Protein AF-A0A0G1LAK0-F1 (afdb_monomer_lite)

Sequence (178 aa):
MILGFRDEFLGETSLKESVMSAVCKLVLDCTKPFDPVSFMGKGWKELERDERAYAMTQVDFSKCQFLTCLKEGEDYFAGEEKLRRLKDDYPQLIRHGGNQFLALWEDYKQNGDNSVLEHLRLTQGITYVDFPGLILQSPFGGRDVLCLYWDGDHWHWDYYWLGSGWDGRGRSSVSSAS

Radius of gyration: 19.48 Å; chains: 1; bounding box: 41×44×77 Å

Secondary structure (DSSP, 8-state):
---PPP---SHHHHHHHHHTTS----EEE--S---HHHHH-TT-EEEEE-HHHHT-SEEETTS-EEE--PPTT-S-EEHHHHHHHHHHT-TTEEEP-HHHHHHHHHHHHHHGGGSHHHHHHHHH---EEEEEEEEEEPTTS-EEEEEEEE-SSSEEEEEEETTSEE-TT-PEEEEE--

Structure (mmCIF, N/CA/C/O backbone):
data_AF-A0A0G1LAK0-F1
#
_entry.id   AF-A0A0G1LAK0-F1
#
loop_
_atom_site.group_PDB
_atom_site.id
_atom_site.type_symbol
_atom_site.label_atom_id
_atom_site.label_alt_id
_atom_site.label_comp_id
_atom_site.label_asym_id
_atom_site.label_entity_id
_atom_site.label_seq_id
_atom_site.pdbx_PDB_ins_code
_atom_site.Cartn_x
_atom_site.Cartn_y
_atom_site.Cartn_z
_atom_site.occupancy
_atom_site.B_iso_or_equiv
_atom_site.auth_seq_id
_atom_site.auth_comp_id
_atom_site.auth_asym_id
_atom_site.auth_atom_id
_atom_site.pdbx_PDB_model_num
ATOM 1 N N . MET A 1 1 ? -19.475 -28.349 56.768 1.00 39.34 1 MET A N 1
ATOM 2 C CA . MET A 1 1 ? -18.606 -29.140 55.875 1.00 39.34 1 MET A CA 1
ATOM 3 C C . MET A 1 1 ? -18.615 -28.426 54.533 1.00 39.34 1 MET A C 1
ATOM 5 O O . MET A 1 1 ? -19.657 -28.375 53.899 1.00 39.34 1 MET A O 1
ATOM 9 N N . ILE A 1 2 ? -17.526 -27.724 54.227 1.00 39.62 2 ILE A N 1
ATOM 10 C CA . ILE A 1 2 ? -17.346 -26.875 53.042 1.00 39.62 2 ILE A CA 1
ATOM 11 C C . ILE A 1 2 ? -16.644 -27.732 51.990 1.00 39.62 2 ILE A C 1
ATOM 13 O O . ILE A 1 2 ? -15.604 -28.303 52.308 1.00 39.62 2 ILE A O 1
ATOM 17 N N . LEU A 1 3 ? -17.160 -27.798 50.763 1.00 37.44 3 LEU A N 1
ATOM 18 C CA . LEU A 1 3 ? -16.371 -28.191 49.595 1.00 37.44 3 LEU A CA 1
ATOM 19 C C . LEU A 1 3 ? -16.680 -27.213 48.463 1.00 37.44 3 LEU A C 1
ATOM 21 O O . LEU A 1 3 ? -17.802 -27.148 47.970 1.00 37.44 3 LEU A O 1
ATOM 25 N N . GLY A 1 4 ? -15.677 -26.394 48.145 1.00 35.44 4 GLY A N 1
ATOM 26 C CA . GLY A 1 4 ? -15.711 -25.412 47.074 1.00 35.44 4 GLY A CA 1
ATOM 27 C C . GLY A 1 4 ? -15.467 -26.056 45.714 1.00 35.44 4 GLY A C 1
ATOM 28 O O . GLY A 1 4 ? -14.617 -26.935 45.578 1.00 35.44 4 GLY A O 1
ATOM 29 N N . PHE A 1 5 ? -16.198 -25.574 44.716 1.00 37.38 5 PHE A N 1
ATOM 30 C CA . PHE A 1 5 ? -15.870 -25.757 43.310 1.00 37.38 5 PHE A CA 1
ATOM 31 C C . PHE A 1 5 ? -14.895 -24.649 42.900 1.00 37.38 5 PHE A C 1
ATOM 33 O O . PHE A 1 5 ? -15.162 -23.467 43.106 1.00 37.38 5 PHE A O 1
ATOM 40 N N . ARG A 1 6 ? -13.731 -25.055 42.387 1.00 39.44 6 ARG A N 1
ATOM 41 C CA . ARG A 1 6 ? -12.766 -24.186 41.712 1.00 39.44 6 ARG A CA 1
ATOM 42 C C . ARG A 1 6 ? -13.253 -23.978 40.279 1.00 39.44 6 ARG A C 1
ATOM 44 O O . ARG A 1 6 ? -13.352 -24.952 39.541 1.00 39.44 6 ARG A O 1
ATOM 51 N N . ASP A 1 7 ? -13.525 -22.731 39.912 1.00 40.06 7 ASP A N 1
ATOM 52 C CA . ASP A 1 7 ? -13.684 -22.317 38.519 1.00 40.06 7 ASP A CA 1
ATOM 53 C C . ASP A 1 7 ? -12.301 -22.249 37.851 1.00 40.06 7 ASP A C 1
ATOM 55 O O . ASP A 1 7 ? -11.500 -21.349 38.113 1.00 40.06 7 ASP A O 1
ATOM 59 N N . GLU A 1 8 ? -12.013 -23.223 36.989 1.00 46.41 8 GLU A N 1
ATOM 60 C CA . GLU A 1 8 ? -10.893 -23.221 36.042 1.00 46.41 8 GLU A CA 1
ATOM 61 C C . GLU A 1 8 ? -11.333 -22.567 34.721 1.00 46.41 8 GLU A C 1
ATOM 63 O O . GLU A 1 8 ? -11.542 -23.242 33.720 1.00 46.41 8 GLU A O 1
ATOM 68 N N . PHE A 1 9 ? -11.508 -21.241 34.707 1.00 47.34 9 PHE A N 1
ATOM 69 C CA . PHE A 1 9 ? -11.895 -20.507 33.486 1.00 47.34 9 PHE A CA 1
ATOM 70 C C . PHE A 1 9 ? -11.161 -19.164 33.315 1.00 47.34 9 PHE A C 1
ATOM 72 O O . PHE A 1 9 ? -11.726 -18.179 32.851 1.00 47.34 9 PHE A O 1
ATOM 79 N N . LEU A 1 10 ? -9.882 -19.102 33.706 1.00 47.41 10 LEU A N 1
ATOM 80 C CA . LEU A 1 10 ? -9.055 -17.884 33.597 1.00 47.41 10 LEU A CA 1
ATOM 81 C C . LEU A 1 10 ? -7.764 -18.061 32.770 1.00 47.41 10 LEU A C 1
ATOM 83 O O . LEU A 1 10 ? -6.961 -17.136 32.687 1.00 47.41 10 LEU A O 1
ATOM 87 N N . GLY A 1 11 ? -7.548 -19.226 32.147 1.00 40.19 11 GLY A N 1
ATOM 88 C CA . GLY A 1 11 ? -6.281 -19.547 31.469 1.00 40.19 11 GLY A CA 1
ATOM 89 C C . GLY A 1 11 ? -6.153 -19.069 30.016 1.00 40.19 11 GLY A C 1
ATOM 90 O O . GLY A 1 11 ? -5.075 -18.645 29.609 1.00 40.19 11 GLY A O 1
ATOM 91 N N . GLU A 1 12 ? -7.224 -19.111 29.217 1.00 43.44 12 GLU A N 1
ATOM 92 C CA . GLU A 1 12 ? -7.124 -18.863 27.763 1.00 43.44 12 GLU A CA 1
ATOM 93 C C . GLU A 1 12 ? -7.225 -17.384 27.366 1.00 43.44 12 GLU A C 1
ATOM 95 O O . GLU A 1 12 ? -6.634 -16.962 26.371 1.00 43.44 12 GLU A O 1
ATOM 100 N N . THR A 1 13 ? -7.933 -16.568 28.146 1.00 46.91 13 THR A N 1
ATOM 101 C CA . THR A 1 13 ? -8.072 -15.124 27.898 1.00 46.91 13 THR A CA 1
ATOM 102 C C . THR A 1 13 ? -6.773 -14.371 28.188 1.00 46.91 13 THR A C 1
ATOM 104 O O . THR A 1 13 ? -6.385 -13.489 27.425 1.00 46.91 13 THR A O 1
ATOM 107 N N . SER A 1 14 ? -6.045 -14.783 29.230 1.00 45.03 14 SER A N 1
ATOM 108 C CA . SER A 1 14 ? -4.815 -14.121 29.678 1.00 45.03 14 SER A CA 1
ATOM 109 C C . SER A 1 14 ? -3.642 -14.294 28.702 1.00 45.03 14 SER A C 1
ATOM 111 O O . SER A 1 14 ? -2.843 -13.376 28.538 1.00 45.03 14 SER A O 1
ATOM 113 N N . LEU A 1 15 ? -3.560 -15.422 27.988 1.00 46.53 15 LEU A N 1
ATOM 114 C CA . LEU A 1 15 ? -2.536 -15.640 26.957 1.00 46.53 15 LEU A CA 1
ATOM 115 C C . LEU A 1 15 ? -2.784 -14.793 25.702 1.00 46.53 15 LEU A C 1
ATOM 117 O O . LEU A 1 15 ? -1.832 -14.261 25.138 1.00 46.53 15 LEU A O 1
ATOM 121 N N . LYS A 1 16 ? -4.046 -14.591 25.297 1.00 48.62 16 LYS A N 1
ATOM 122 C CA . LYS A 1 16 ? -4.377 -13.696 24.173 1.00 48.62 16 LYS A CA 1
ATOM 123 C C . LYS A 1 16 ? -4.072 -12.231 24.499 1.00 48.62 16 LYS A C 1
ATOM 125 O O . LYS A 1 16 ? -3.553 -11.521 23.645 1.00 48.62 16 LYS A O 1
ATOM 130 N N . GLU A 1 17 ? -4.312 -11.798 25.735 1.00 44.06 17 GLU A N 1
ATOM 131 C CA . GLU A 1 17 ? -3.955 -10.446 26.194 1.00 44.06 17 GLU A CA 1
ATOM 132 C C . GLU A 1 17 ? -2.442 -10.273 26.403 1.00 44.06 17 GLU A C 1
ATOM 134 O O . GLU A 1 17 ? -1.886 -9.228 26.070 1.00 44.06 17 GLU A O 1
ATOM 139 N N . SER A 1 18 ? -1.742 -11.307 26.881 1.00 42.56 18 SER A N 1
ATOM 140 C CA . SER A 1 18 ? -0.294 -11.253 27.117 1.00 42.56 18 SER A CA 1
ATOM 141 C C . SER A 1 18 ? 0.534 -11.259 25.826 1.00 42.56 18 SER A C 1
ATOM 143 O O . SER A 1 18 ? 1.623 -10.688 25.824 1.00 42.56 18 SER A O 1
ATOM 145 N N . VAL A 1 19 ? 0.035 -11.848 24.731 1.00 47.59 19 VAL A N 1
ATOM 146 C CA . VAL A 1 19 ? 0.664 -11.765 23.394 1.00 47.59 19 VAL A CA 1
ATOM 147 C C . VAL A 1 19 ? 0.385 -10.408 22.721 1.00 47.59 19 VAL A C 1
ATOM 149 O O . VAL A 1 19 ? 1.191 -9.937 21.929 1.00 47.59 19 VAL A O 1
ATOM 152 N N . MET A 1 20 ? -0.690 -9.711 23.106 1.00 49.09 20 MET A N 1
ATOM 153 C CA . MET A 1 20 ? -1.023 -8.355 22.632 1.00 49.09 20 MET A CA 1
ATOM 154 C C . MET A 1 20 ? -0.326 -7.228 23.427 1.00 49.09 20 MET A C 1
ATOM 156 O O . MET A 1 20 ? -0.506 -6.052 23.115 1.00 49.09 20 MET A O 1
ATOM 160 N N . SER A 1 21 ? 0.456 -7.553 24.466 1.00 43.00 21 SER A N 1
ATOM 161 C CA . SER A 1 21 ? 1.063 -6.562 25.373 1.00 43.00 21 SER A CA 1
ATOM 162 C C . SER A 1 21 ? 2.351 -5.919 24.842 1.00 43.00 21 SER A C 1
ATOM 164 O O . SER A 1 21 ? 2.824 -4.939 25.427 1.00 43.00 21 SER A O 1
ATOM 166 N N . ALA A 1 22 ? 2.924 -6.413 23.744 1.00 49.75 22 ALA A N 1
ATOM 167 C CA . ALA A 1 22 ? 3.821 -5.586 22.955 1.00 49.75 22 ALA A CA 1
ATOM 168 C C . ALA A 1 22 ? 2.925 -4.638 22.161 1.00 49.75 22 ALA A C 1
ATOM 170 O O . ALA A 1 22 ? 2.212 -5.068 21.260 1.00 49.75 22 ALA A O 1
ATOM 171 N N . VAL A 1 23 ? 2.916 -3.355 22.518 1.00 54.00 23 VAL A N 1
ATOM 172 C CA . VAL A 1 23 ? 2.272 -2.330 21.696 1.00 54.00 23 VAL A CA 1
ATOM 173 C C . VAL A 1 23 ? 2.982 -2.358 20.342 1.00 54.00 23 VAL A C 1
ATOM 175 O O . VAL A 1 23 ? 4.023 -1.718 20.185 1.00 54.00 23 VAL A O 1
ATOM 178 N N . CYS A 1 24 ? 2.472 -3.139 19.380 1.00 57.84 24 CYS A N 1
ATOM 179 C CA . CYS A 1 24 ? 2.880 -3.043 17.987 1.00 57.84 24 CYS A CA 1
ATOM 180 C C . CYS A 1 24 ? 2.711 -1.579 17.634 1.00 57.84 24 CYS A C 1
ATOM 182 O O . CYS A 1 24 ? 1.600 -1.044 17.645 1.00 57.84 24 CYS A O 1
ATOM 184 N N . LYS A 1 25 ? 3.825 -0.893 17.401 1.00 77.69 25 LYS A N 1
ATOM 185 C CA . LYS A 1 25 ? 3.766 0.481 16.947 1.00 77.69 25 LYS A CA 1
ATOM 186 C C . LYS A 1 25 ? 3.178 0.427 15.542 1.00 77.69 25 LYS A C 1
ATOM 188 O O . LYS A 1 25 ? 3.888 0.150 14.589 1.00 77.69 25 LYS A O 1
ATOM 193 N N . LEU A 1 26 ? 1.882 0.716 15.418 1.00 90.81 26 LEU A N 1
ATOM 194 C CA . LEU A 1 26 ? 1.160 0.738 14.137 1.00 90.81 26 LEU A CA 1
ATOM 195 C C . LEU A 1 26 ? 1.563 1.923 13.247 1.00 90.81 26 LEU A C 1
ATOM 197 O O . LEU A 1 26 ? 0.938 2.178 12.223 1.00 90.81 26 LEU A O 1
ATOM 201 N N . VAL A 1 27 ? 2.603 2.656 13.645 1.00 95.56 27 VAL A N 1
ATOM 202 C CA . VAL A 1 27 ? 3.155 3.789 12.918 1.00 95.56 27 VAL A CA 1
ATOM 203 C C . VAL A 1 27 ? 4.442 3.348 12.245 1.00 95.56 27 VAL A C 1
ATOM 205 O O . VAL A 1 27 ? 5.433 3.091 12.936 1.00 95.56 27 VAL A O 1
ATOM 208 N N . LEU A 1 28 ? 4.432 3.309 10.916 1.00 96.31 28 LEU A N 1
ATOM 209 C CA . LEU A 1 28 ? 5.590 2.929 10.113 1.00 96.31 28 LEU A CA 1
ATOM 210 C C . LEU A 1 28 ? 6.237 4.140 9.450 1.00 96.31 28 LEU A C 1
ATOM 212 O O . LEU A 1 28 ? 5.565 5.105 9.078 1.00 96.31 28 LEU A O 1
ATOM 216 N N . ASP A 1 29 ? 7.553 4.052 9.281 1.00 96.88 29 ASP A N 1
ATOM 217 C CA . ASP A 1 29 ? 8.323 4.986 8.471 1.00 96.88 29 ASP A CA 1
ATOM 218 C C . ASP A 1 29 ? 8.145 4.665 6.983 1.00 96.88 29 ASP A C 1
ATOM 220 O O . ASP A 1 29 ? 8.338 3.533 6.550 1.00 96.88 29 ASP A O 1
ATOM 224 N N . CYS A 1 30 ? 7.752 5.670 6.210 1.00 97.06 30 CYS A N 1
ATOM 225 C CA . CYS A 1 30 ? 7.480 5.595 4.775 1.00 97.06 30 CYS A CA 1
ATOM 226 C C . CYS A 1 30 ? 8.457 6.471 3.970 1.00 97.06 30 CYS A C 1
ATOM 228 O O . CYS A 1 30 ? 8.170 6.834 2.830 1.00 97.06 30 CYS A O 1
ATOM 230 N N . THR A 1 31 ? 9.605 6.847 4.553 1.00 96.88 31 THR A N 1
ATOM 231 C CA . THR A 1 31 ? 10.586 7.724 3.886 1.00 96.88 31 THR A CA 1
ATOM 232 C C . THR A 1 31 ? 11.343 7.024 2.766 1.00 96.88 31 THR A C 1
ATOM 234 O O . THR A 1 31 ? 11.853 7.684 1.858 1.00 96.88 31 THR A O 1
ATOM 237 N N . LYS A 1 32 ? 11.417 5.690 2.810 1.00 97.56 32 LYS A N 1
ATOM 238 C CA . LYS A 1 32 ? 12.063 4.894 1.774 1.00 97.56 32 LYS A CA 1
ATOM 239 C C . LYS A 1 32 ? 11.210 4.906 0.500 1.00 97.56 32 LYS A C 1
ATOM 241 O O . LYS A 1 32 ? 10.101 4.368 0.519 1.00 97.56 32 LYS A O 1
ATOM 246 N N . PRO A 1 33 ? 11.713 5.470 -0.612 1.00 96.81 33 PRO A N 1
ATOM 247 C CA . PRO A 1 33 ? 10.966 5.482 -1.854 1.00 96.81 33 PRO A CA 1
ATOM 248 C C . PRO A 1 33 ? 10.870 4.068 -2.426 1.00 96.81 33 PRO A C 1
ATOM 250 O O . PRO A 1 33 ? 11.857 3.327 -2.462 1.00 96.81 33 PRO A O 1
ATOM 253 N N . PHE A 1 34 ? 9.686 3.710 -2.907 1.00 97.81 34 PHE A N 1
ATOM 254 C CA . PHE A 1 34 ? 9.517 2.526 -3.733 1.00 97.81 34 PHE A CA 1
ATOM 255 C C . PHE A 1 34 ? 10.056 2.792 -5.139 1.00 97.81 34 PHE A C 1
ATOM 257 O O . PHE A 1 34 ? 9.637 3.738 -5.801 1.00 97.81 34 PHE A O 1
ATOM 264 N N . ASP A 1 35 ? 10.964 1.937 -5.603 1.00 97.25 35 ASP A N 1
ATOM 265 C CA . ASP A 1 35 ? 11.443 1.946 -6.981 1.00 97.25 35 ASP A CA 1
ATOM 266 C C . ASP A 1 35 ? 10.937 0.689 -7.712 1.00 97.25 35 ASP A C 1
ATOM 268 O O . ASP A 1 35 ? 11.369 -0.424 -7.388 1.00 97.25 35 ASP A O 1
ATOM 272 N N . PRO A 1 36 ? 10.048 0.839 -8.715 1.00 96.69 36 PRO A N 1
ATOM 273 C CA . PRO A 1 36 ? 9.500 -0.292 -9.452 1.00 96.69 36 PRO A CA 1
ATOM 274 C C . PRO A 1 36 ? 10.573 -1.168 -10.098 1.00 96.69 36 PRO A C 1
ATOM 276 O O . PRO A 1 36 ? 10.408 -2.382 -10.161 1.00 96.69 36 PRO A O 1
ATOM 279 N N . VAL A 1 37 ? 11.680 -0.586 -10.571 1.00 96.94 37 VAL A N 1
ATOM 280 C CA . VAL A 1 37 ? 12.694 -1.347 -11.313 1.00 96.94 37 VAL A CA 1
ATOM 281 C C . VAL A 1 37 ? 13.513 -2.232 -10.381 1.00 96.94 37 VAL A C 1
ATOM 283 O O . VAL A 1 37 ? 13.735 -3.400 -10.702 1.00 96.94 37 VAL A O 1
ATOM 286 N N . SER A 1 38 ? 13.959 -1.712 -9.236 1.00 96.81 38 SER A N 1
ATOM 287 C CA . SER A 1 38 ? 14.703 -2.513 -8.259 1.00 96.81 38 SER A CA 1
ATOM 288 C C . SER A 1 38 ? 13.836 -3.547 -7.548 1.00 96.81 38 SER A C 1
ATOM 290 O O . SER A 1 38 ? 14.344 -4.622 -7.235 1.00 96.81 38 SER A O 1
ATOM 292 N N . PHE A 1 39 ? 12.552 -3.259 -7.315 1.00 96.94 39 PHE A N 1
ATOM 293 C CA . PHE A 1 39 ? 11.660 -4.181 -6.613 1.00 96.94 39 PHE A CA 1
ATOM 294 C C . PHE A 1 39 ? 11.060 -5.251 -7.538 1.00 96.94 39 PHE A C 1
ATOM 296 O O . PHE A 1 39 ? 11.092 -6.434 -7.213 1.00 96.94 39 PHE A O 1
ATOM 303 N N . MET A 1 40 ? 10.532 -4.847 -8.698 1.00 95.56 40 MET A N 1
ATOM 304 C CA . MET A 1 40 ? 9.766 -5.718 -9.606 1.00 95.56 40 MET A CA 1
ATOM 305 C C . MET A 1 40 ? 10.594 -6.224 -10.794 1.00 95.56 40 MET A C 1
ATOM 307 O O . MET A 1 40 ? 10.226 -7.197 -11.455 1.00 95.56 40 MET A O 1
ATOM 311 N N . GLY A 1 41 ? 11.704 -5.553 -11.101 1.00 95.94 41 GLY A N 1
ATOM 312 C CA . GLY A 1 41 ? 12.579 -5.870 -12.223 1.00 95.94 41 GLY A CA 1
ATOM 313 C C . GLY A 1 41 ? 12.416 -4.948 -13.433 1.00 95.94 41 GLY A C 1
ATOM 314 O O . GLY A 1 41 ? 11.595 -4.032 -13.497 1.00 95.94 41 GLY A O 1
ATOM 315 N N . LYS A 1 42 ? 13.254 -5.192 -14.445 1.00 96.31 42 LYS A N 1
ATOM 316 C CA . LYS A 1 42 ? 13.335 -4.354 -15.647 1.00 96.31 42 LYS A CA 1
ATOM 317 C C . LYS A 1 42 ? 12.014 -4.343 -16.427 1.00 96.31 42 LYS A C 1
ATOM 319 O O . LYS A 1 42 ? 11.470 -5.390 -16.752 1.00 96.31 42 LYS A O 1
ATOM 324 N N . GLY A 1 43 ? 11.582 -3.146 -16.826 1.00 94.56 43 GLY A N 1
ATOM 325 C CA . GLY A 1 43 ? 10.411 -2.927 -17.685 1.00 94.56 43 GLY A CA 1
ATOM 326 C C . GLY A 1 43 ? 9.194 -2.376 -16.944 1.00 94.56 43 GLY A C 1
ATOM 327 O O . GLY A 1 43 ? 8.326 -1.796 -17.591 1.00 94.56 43 GLY A O 1
ATOM 328 N N . TRP A 1 44 ? 9.181 -2.478 -15.614 1.00 97.56 44 TRP A N 1
ATOM 329 C CA . TRP A 1 44 ? 8.201 -1.826 -14.753 1.00 97.56 44 TRP A CA 1
ATOM 330 C C . TRP A 1 44 ? 8.425 -0.317 -14.682 1.00 97.56 44 TRP A C 1
ATOM 332 O O . TRP A 1 44 ? 9.569 0.147 -14.659 1.00 97.56 44 TRP A O 1
ATOM 342 N N . LYS A 1 45 ? 7.335 0.455 -14.668 1.00 96.69 45 LYS A N 1
ATOM 343 C CA . LYS A 1 45 ? 7.373 1.926 -14.624 1.00 96.69 45 LYS A CA 1
ATOM 344 C C . LYS A 1 45 ? 6.261 2.478 -13.745 1.00 96.69 45 LYS A C 1
ATOM 346 O O . LYS A 1 45 ? 5.184 1.902 -13.689 1.00 96.69 45 LYS A O 1
ATOM 351 N N . GLU A 1 46 ? 6.502 3.626 -13.129 1.00 97.31 46 GLU A N 1
ATOM 352 C CA . GLU A 1 46 ? 5.449 4.446 -12.525 1.00 97.31 46 GLU A CA 1
ATOM 353 C C . GLU A 1 46 ? 4.685 5.201 -13.627 1.00 97.31 46 GLU A C 1
ATOM 355 O O . GLU A 1 46 ? 5.301 5.800 -14.511 1.00 97.31 46 GLU A O 1
ATOM 360 N N . LEU A 1 47 ? 3.350 5.146 -13.597 1.00 96.81 47 LEU A N 1
ATOM 361 C CA . LEU A 1 47 ? 2.469 5.896 -14.505 1.00 96.81 47 LEU A CA 1
ATOM 362 C C . LEU A 1 47 ? 1.759 7.048 -13.812 1.00 96.81 47 LEU A C 1
ATOM 364 O O . LEU A 1 47 ? 1.587 8.115 -14.395 1.00 96.81 47 LEU A O 1
ATOM 368 N N . GLU A 1 48 ? 1.280 6.802 -12.600 1.00 97.44 48 GLU A N 1
ATOM 369 C CA . GLU A 1 48 ? 0.529 7.769 -11.816 1.00 97.44 48 GLU A CA 1
ATOM 370 C C . GLU A 1 48 ? 0.839 7.549 -10.344 1.00 97.44 48 GLU A C 1
ATOM 372 O O . GLU A 1 48 ? 0.970 6.410 -9.895 1.00 97.44 48 GLU A O 1
ATOM 377 N N . ARG A 1 49 ? 0.885 8.642 -9.588 1.00 97.62 49 ARG A N 1
ATOM 378 C CA . ARG A 1 49 ? 1.068 8.615 -8.148 1.00 97.62 49 ARG A CA 1
ATOM 379 C C . ARG A 1 49 ? 0.187 9.652 -7.464 1.00 97.62 49 ARG A C 1
ATOM 381 O O . ARG A 1 49 ? -0.048 10.734 -7.998 1.00 97.62 49 ARG A O 1
ATOM 388 N N . ASP A 1 50 ? -0.302 9.330 -6.272 1.00 97.88 50 ASP A N 1
ATOM 389 C CA . ASP A 1 50 ? -0.885 10.312 -5.362 1.00 97.88 50 ASP A CA 1
ATOM 390 C C . ASP A 1 50 ? 0.250 11.037 -4.624 1.00 97.88 50 ASP A C 1
ATOM 392 O O . ASP A 1 50 ? 0.842 10.511 -3.681 1.00 97.88 50 ASP A O 1
ATOM 396 N N . GLU A 1 51 ? 0.576 12.253 -5.069 1.00 97.31 51 GLU A N 1
ATOM 397 C CA . GLU A 1 51 ? 1.669 13.054 -4.496 1.00 97.31 51 GLU A CA 1
ATOM 398 C C . GLU A 1 51 ? 1.494 13.324 -2.996 1.00 97.31 51 GLU A C 1
ATOM 400 O O . GLU A 1 51 ? 2.480 13.472 -2.274 1.00 97.31 51 GLU A O 1
ATOM 405 N N . ARG A 1 52 ? 0.250 13.330 -2.496 1.00 97.50 52 ARG A N 1
ATOM 406 C CA . ARG A 1 52 ? -0.020 13.504 -1.062 1.00 97.50 52 ARG A CA 1
ATOM 407 C C . ARG A 1 52 ? 0.493 12.311 -0.269 1.00 97.50 52 ARG A C 1
ATOM 409 O O . ARG A 1 52 ? 1.102 12.512 0.772 1.00 97.50 52 ARG A O 1
ATOM 416 N N . ALA A 1 53 ? 0.299 11.095 -0.783 1.00 97.06 53 ALA A N 1
ATOM 417 C CA . ALA A 1 53 ? 0.809 9.873 -0.167 1.00 97.06 53 ALA A CA 1
ATOM 418 C C . ALA A 1 53 ? 2.331 9.767 -0.279 1.00 97.06 53 ALA A C 1
ATOM 420 O O . ALA A 1 53 ? 2.990 9.311 0.654 1.00 97.06 53 ALA A O 1
ATOM 421 N N . TYR A 1 54 ? 2.899 10.215 -1.401 1.00 96.94 54 TYR A N 1
ATOM 422 C CA . TYR A 1 54 ? 4.348 10.239 -1.597 1.00 96.94 54 TYR A CA 1
ATOM 423 C C . TYR A 1 54 ? 5.059 11.190 -0.623 1.00 96.94 54 TYR A C 1
ATOM 425 O O . TYR A 1 54 ? 6.156 10.892 -0.158 1.00 96.94 54 TYR A O 1
ATOM 433 N N . ALA A 1 55 ? 4.419 12.307 -0.270 1.00 96.81 55 ALA A N 1
ATOM 434 C CA . ALA A 1 55 ? 4.937 13.256 0.712 1.00 96.81 55 ALA A CA 1
ATOM 435 C C . ALA A 1 55 ? 4.853 12.755 2.171 1.00 96.81 55 ALA A C 1
ATOM 437 O O . ALA A 1 55 ? 5.455 13.368 3.055 1.00 96.81 55 ALA A O 1
ATOM 438 N N . MET A 1 56 ? 4.124 11.666 2.449 1.00 95.56 56 MET A N 1
ATOM 439 C CA . MET A 1 56 ? 4.002 11.119 3.803 1.00 95.56 56 MET A CA 1
ATOM 440 C C . MET A 1 56 ? 5.285 10.398 4.209 1.00 95.56 56 MET A C 1
ATOM 442 O O . MET A 1 56 ? 5.649 9.369 3.645 1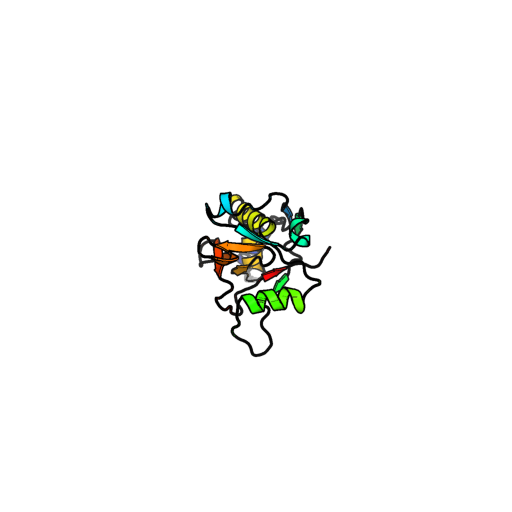.00 95.56 56 MET A O 1
ATOM 446 N N . THR A 1 57 ? 5.940 10.900 5.252 1.00 96.25 57 THR A N 1
ATOM 447 C CA . THR A 1 57 ? 7.128 10.263 5.833 1.00 96.25 57 THR A CA 1
ATOM 448 C C . THR A 1 57 ? 6.776 9.192 6.856 1.00 96.25 57 THR A C 1
ATOM 450 O O . THR A 1 57 ? 7.574 8.294 7.087 1.00 96.25 57 THR A O 1
ATOM 453 N N . GLN A 1 58 ? 5.587 9.257 7.457 1.00 95.94 58 GLN A N 1
ATOM 454 C CA . GLN A 1 58 ? 5.086 8.269 8.407 1.00 95.94 58 GLN A CA 1
ATOM 455 C C . GLN A 1 58 ? 3.592 8.047 8.211 1.00 95.94 58 GLN A C 1
ATOM 457 O O . GLN A 1 58 ? 2.860 8.976 7.866 1.00 95.94 58 GLN A O 1
ATOM 462 N N . VAL A 1 59 ? 3.142 6.821 8.465 1.00 95.94 59 VAL A N 1
ATOM 463 C CA . VAL A 1 59 ? 1.724 6.450 8.408 1.00 95.94 59 VAL A CA 1
ATOM 464 C C . VAL A 1 59 ? 1.346 5.681 9.662 1.00 95.94 59 VAL A C 1
ATOM 466 O O . VAL A 1 59 ? 1.993 4.697 10.006 1.00 95.94 59 VAL A O 1
ATOM 469 N N . ASP A 1 60 ? 0.286 6.136 10.329 1.00 95.00 60 ASP A N 1
ATOM 470 C CA . ASP A 1 60 ? -0.366 5.442 11.439 1.00 95.00 60 ASP A CA 1
ATOM 471 C C . ASP A 1 60 ? -1.487 4.544 10.896 1.00 95.00 60 ASP A C 1
ATOM 473 O O . ASP A 1 60 ? -2.598 4.999 10.602 1.00 95.00 60 ASP A O 1
ATOM 477 N N . PHE A 1 61 ? -1.195 3.253 10.761 1.00 94.00 61 PHE A N 1
ATOM 478 C CA . PHE A 1 61 ? -2.113 2.255 10.217 1.00 94.00 61 PHE A CA 1
ATOM 479 C C . PHE A 1 61 ? -3.320 1.971 11.117 1.00 94.00 61 PHE A C 1
ATOM 481 O O . PHE A 1 61 ? -4.307 1.421 10.634 1.00 94.00 61 PHE A O 1
ATOM 488 N N . SER A 1 62 ? -3.315 2.427 12.377 1.00 90.25 62 SER A N 1
ATOM 489 C CA . SER A 1 62 ? -4.508 2.375 13.239 1.00 90.25 62 SER A CA 1
ATOM 490 C C . SER A 1 62 ? -5.602 3.362 12.817 1.00 90.25 62 SER A C 1
ATOM 492 O O . SER A 1 62 ? -6.773 3.163 13.133 1.00 90.25 62 SER A O 1
ATOM 494 N N . LYS A 1 63 ? -5.225 4.423 12.091 1.00 90.88 63 LYS A N 1
ATOM 495 C CA . LYS A 1 63 ? -6.125 5.487 11.611 1.00 90.88 63 LYS A CA 1
ATOM 496 C C . LYS A 1 63 ? -6.456 5.364 10.126 1.00 90.88 63 LYS A C 1
ATOM 498 O O . LYS A 1 63 ? -7.192 6.190 9.586 1.00 90.88 63 LYS A O 1
ATOM 503 N N . CYS A 1 64 ? -5.883 4.369 9.458 1.00 94.88 64 CYS A N 1
ATOM 504 C CA . CYS A 1 64 ? -6.131 4.119 8.049 1.00 94.88 64 CYS A CA 1
ATOM 505 C C . CYS A 1 64 ? -7.509 3.487 7.844 1.00 94.88 64 CYS A C 1
ATOM 507 O O . CYS A 1 64 ? -8.047 2.803 8.713 1.00 94.88 64 CYS A O 1
ATOM 509 N N . GLN A 1 65 ? -8.073 3.719 6.666 1.00 95.88 65 GLN A N 1
ATOM 510 C CA . GLN A 1 65 ? -9.309 3.104 6.209 1.00 95.88 65 GLN A CA 1
ATOM 511 C C . GLN A 1 65 ? -8.986 2.083 5.115 1.00 95.88 65 GLN A C 1
ATOM 513 O O . GLN A 1 65 ? -8.044 2.254 4.338 1.00 95.88 65 GLN A O 1
ATOM 518 N N . PHE A 1 66 ? -9.798 1.030 5.048 1.00 95.25 66 PHE A N 1
ATOM 519 C CA . PHE A 1 66 ? -9.647 -0.072 4.100 1.00 95.25 66 PHE A CA 1
ATOM 520 C C . PHE A 1 66 ? -10.943 -0.231 3.298 1.00 95.25 66 PHE A C 1
ATOM 522 O O . PHE A 1 66 ? -11.860 -0.939 3.713 1.00 95.25 66 PHE A O 1
ATOM 529 N N . LEU A 1 67 ? -11.045 0.480 2.172 1.00 94.62 67 LEU A N 1
ATOM 530 C CA . LEU A 1 67 ? -12.302 0.647 1.431 1.00 94.62 67 LEU A CA 1
ATOM 531 C C . LEU A 1 67 ? -12.459 -0.373 0.302 1.00 94.62 67 LEU A C 1
ATOM 533 O O . LEU A 1 67 ? -11.572 -0.518 -0.535 1.00 94.62 67 LEU A O 1
ATOM 537 N N . THR A 1 68 ? -13.619 -1.024 0.211 1.00 92.00 68 THR A N 1
ATOM 538 C CA . THR A 1 68 ? -13.949 -1.904 -0.928 1.00 92.00 68 THR A CA 1
ATOM 539 C C . THR A 1 68 ? -14.342 -1.116 -2.175 1.00 92.00 68 THR A C 1
ATOM 541 O O . THR A 1 68 ? -14.097 -1.571 -3.283 1.00 92.00 68 THR A O 1
ATOM 544 N N . CYS A 1 69 ? -14.924 0.076 -1.998 1.00 90.62 69 CYS A N 1
ATOM 545 C CA . CYS A 1 69 ? -15.538 0.902 -3.047 1.00 90.62 69 CYS A CA 1
ATOM 546 C C . CYS A 1 69 ? -16.721 0.247 -3.785 1.00 90.62 69 CYS A C 1
ATOM 548 O O . CYS A 1 69 ? -17.148 0.780 -4.810 1.00 90.62 69 CYS A O 1
ATOM 550 N N . LEU A 1 70 ? -17.265 -0.862 -3.273 1.00 91.06 70 LEU A N 1
ATOM 551 C CA . LEU A 1 70 ? -18.525 -1.437 -3.751 1.00 91.06 70 LEU A CA 1
ATOM 552 C C . LEU A 1 70 ? -19.698 -0.536 -3.360 1.00 91.06 70 LEU A C 1
ATOM 554 O O . LEU A 1 70 ? -19.734 -0.007 -2.245 1.00 91.06 70 LEU A O 1
ATOM 558 N N . LYS A 1 71 ? -20.661 -0.376 -4.267 1.00 89.75 71 LYS A N 1
ATOM 559 C CA . LYS A 1 71 ? -21.94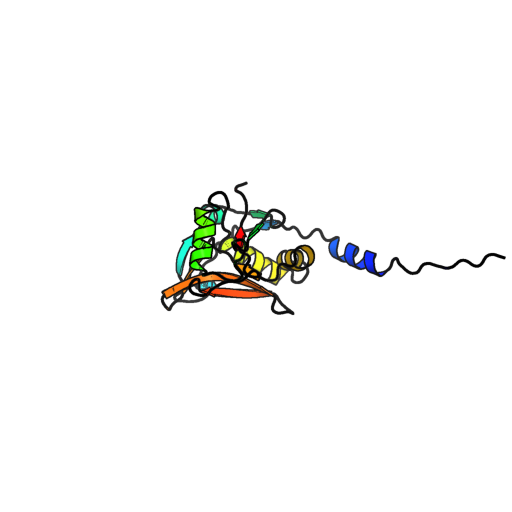4 0.269 -3.971 1.00 89.75 71 LYS A CA 1
ATOM 560 C C . LYS A 1 71 ? -22.959 -0.776 -3.524 1.00 89.75 71 LYS A C 1
ATOM 562 O O . LYS A 1 71 ? -22.772 -1.976 -3.707 1.00 89.75 71 LYS A O 1
ATOM 567 N N . GLU A 1 72 ? -24.037 -0.310 -2.908 1.00 89.00 72 GLU A N 1
ATOM 568 C CA . GLU A 1 72 ? -25.126 -1.186 -2.487 1.00 89.00 72 GLU A CA 1
ATOM 569 C C . GLU A 1 72 ? -25.670 -1.987 -3.683 1.00 89.00 72 GLU A C 1
ATOM 571 O O . GLU A 1 72 ? -25.978 -1.420 -4.732 1.00 89.00 72 GLU A O 1
ATOM 576 N N . GLY A 1 73 ? -25.753 -3.310 -3.521 1.00 90.00 73 GLY A N 1
ATOM 577 C CA . GLY A 1 73 ? -26.195 -4.237 -4.566 1.00 90.00 73 GLY A CA 1
ATOM 578 C C . GLY A 1 73 ? -25.112 -4.678 -5.559 1.00 90.00 73 GLY A C 1
ATOM 579 O O . GLY A 1 73 ? -25.424 -5.451 -6.462 1.00 90.00 73 GLY A O 1
ATOM 580 N N . GLU A 1 74 ? -23.863 -4.225 -5.415 1.00 89.88 74 GLU A N 1
ATOM 581 C CA . GLU A 1 74 ? -22.740 -4.709 -6.223 1.00 89.88 74 GLU A CA 1
ATOM 582 C C . GLU A 1 74 ? -21.935 -5.778 -5.477 1.00 89.88 74 GLU A C 1
ATOM 584 O O . GLU A 1 74 ? -21.415 -5.533 -4.389 1.00 89.88 74 GLU A O 1
ATOM 589 N N . ASP A 1 75 ? -21.747 -6.930 -6.119 1.00 87.31 75 ASP A N 1
ATOM 590 C CA . ASP A 1 75 ? -20.825 -7.972 -5.645 1.00 87.31 75 ASP A CA 1
ATOM 591 C C . ASP A 1 75 ? -19.456 -7.899 -6.345 1.00 87.31 75 ASP A C 1
ATOM 593 O O . ASP A 1 75 ? -18.472 -8.478 -5.878 1.00 87.31 75 ASP A O 1
ATOM 597 N N . TYR A 1 76 ? -19.391 -7.204 -7.488 1.00 88.50 76 TYR A N 1
ATOM 598 C CA . TYR A 1 76 ? -18.222 -7.154 -8.361 1.00 88.50 76 TYR A CA 1
ATOM 599 C C . TYR A 1 76 ? -18.216 -5.908 -9.254 1.00 88.50 76 TYR A C 1
ATOM 601 O O . TYR A 1 76 ? -19.263 -5.475 -9.738 1.00 88.50 76 TYR A O 1
ATOM 609 N N . PHE A 1 77 ? -17.030 -5.363 -9.530 1.00 87.31 77 PHE A N 1
ATOM 610 C CA . PHE A 1 77 ? -16.833 -4.205 -10.409 1.00 87.31 77 PHE A CA 1
ATOM 611 C C . PHE A 1 77 ? -15.401 -4.146 -10.970 1.00 87.31 77 PHE A C 1
ATOM 613 O O . PHE A 1 77 ? -14.515 -4.857 -10.505 1.00 87.31 77 PHE A O 1
ATOM 620 N N . ALA A 1 78 ? -15.157 -3.330 -11.999 1.00 89.44 78 ALA A N 1
ATOM 621 C CA . ALA A 1 78 ? -13.846 -3.235 -12.655 1.00 89.44 78 ALA A CA 1
ATOM 622 C C . ALA A 1 78 ? -12.809 -2.459 -11.817 1.00 89.44 78 ALA A C 1
ATOM 624 O O . ALA A 1 78 ? -13.149 -1.481 -11.150 1.00 89.44 78 ALA A O 1
ATOM 625 N N . GLY A 1 79 ? -11.527 -2.828 -11.906 1.00 90.38 79 GLY A N 1
ATOM 626 C CA . GLY A 1 79 ? -10.450 -2.157 -11.166 1.00 90.38 79 GLY A CA 1
ATOM 627 C C . GLY A 1 79 ? -10.259 -0.689 -11.542 1.00 90.38 79 GLY A C 1
ATOM 628 O O . GLY A 1 79 ? -10.084 0.157 -10.669 1.00 90.38 79 GLY A O 1
ATOM 629 N N . GLU A 1 80 ? -10.376 -0.343 -12.824 1.00 94.44 80 GLU A N 1
ATOM 630 C CA . GLU A 1 80 ? -10.364 1.067 -13.245 1.00 94.44 80 GLU A CA 1
ATOM 631 C C . GLU A 1 80 ? -11.550 1.854 -12.659 1.00 94.44 80 GLU A C 1
ATOM 633 O O . GLU A 1 80 ? -11.398 3.022 -12.305 1.00 94.44 80 GLU A O 1
ATOM 638 N N . GLU A 1 81 ? -12.711 1.217 -12.470 1.00 94.62 81 GLU A N 1
ATOM 639 C CA . GLU A 1 81 ? -13.853 1.851 -11.797 1.00 94.62 81 GLU A CA 1
ATOM 640 C C . GLU A 1 81 ? -13.577 2.044 -10.300 1.00 94.62 81 GLU A C 1
ATOM 642 O O . GLU A 1 81 ? -13.955 3.068 -9.734 1.00 94.62 81 GLU A O 1
ATOM 647 N N . LYS A 1 82 ? -12.842 1.127 -9.661 1.00 93.31 82 LYS A N 1
ATOM 648 C CA . LYS A 1 82 ? -12.331 1.314 -8.295 1.00 93.31 82 LYS A CA 1
ATOM 649 C C . LYS A 1 82 ? -11.435 2.528 -8.174 1.00 93.31 82 LYS A C 1
ATOM 651 O O . LYS A 1 82 ? -11.659 3.372 -7.305 1.00 93.31 82 LYS A O 1
ATOM 656 N N . LEU A 1 83 ? -10.466 2.650 -9.073 1.00 94.94 83 LEU A N 1
ATOM 657 C CA . LEU A 1 83 ? -9.579 3.803 -9.101 1.00 94.94 83 LEU A CA 1
ATOM 658 C C . LEU A 1 83 ? -10.355 5.102 -9.357 1.00 94.94 83 LEU A C 1
ATOM 660 O O . LEU A 1 83 ? -10.089 6.106 -8.695 1.00 94.94 83 LEU A O 1
ATOM 664 N N . ARG A 1 84 ? -11.329 5.083 -10.275 1.00 95.94 84 ARG A N 1
ATOM 665 C CA . ARG A 1 84 ? -12.197 6.231 -10.555 1.00 95.94 84 ARG A CA 1
ATOM 666 C C . ARG A 1 84 ? -13.001 6.642 -9.319 1.00 95.94 84 ARG A C 1
ATOM 668 O O . ARG A 1 84 ? -12.949 7.803 -8.937 1.00 95.94 84 ARG A O 1
ATOM 675 N N . ARG A 1 85 ? -13.680 5.708 -8.645 1.00 95.31 85 ARG A N 1
ATOM 676 C CA . ARG A 1 85 ? -14.454 5.984 -7.417 1.00 95.31 85 ARG A CA 1
ATOM 677 C C . ARG A 1 85 ? -13.583 6.558 -6.308 1.00 95.31 85 ARG A C 1
ATOM 679 O O . ARG A 1 85 ? -13.970 7.533 -5.680 1.00 95.31 85 ARG A O 1
ATOM 686 N N . LEU A 1 86 ? -12.386 6.014 -6.097 1.00 95.62 86 LEU A N 1
ATOM 687 C CA . LEU A 1 86 ? -11.445 6.558 -5.113 1.00 95.62 86 LEU A CA 1
ATOM 688 C C . LEU A 1 86 ? -11.056 8.013 -5.403 1.00 95.62 86 LEU A C 1
ATOM 690 O O . LEU A 1 86 ? -10.881 8.787 -4.468 1.00 95.62 86 LEU A O 1
ATOM 694 N N . LYS A 1 87 ? -10.917 8.389 -6.677 1.00 95.81 87 LYS A N 1
ATOM 695 C CA . LYS A 1 87 ? -10.572 9.759 -7.081 1.00 95.81 87 LYS A CA 1
ATOM 696 C C . LYS A 1 87 ? -11.763 10.710 -7.026 1.00 95.81 87 LYS A C 1
ATOM 698 O O . LYS A 1 87 ? -11.617 11.829 -6.546 1.00 95.81 87 LYS A O 1
ATOM 703 N N . ASP A 1 88 ? -12.906 10.264 -7.529 1.00 96.44 88 ASP A N 1
ATOM 704 C CA . ASP A 1 88 ? -14.062 11.122 -7.786 1.00 96.44 88 ASP A CA 1
ATOM 705 C C . ASP A 1 88 ? -15.010 11.181 -6.584 1.00 96.44 88 ASP A C 1
ATOM 707 O O . ASP A 1 88 ? -15.473 12.258 -6.214 1.00 96.44 88 ASP A O 1
ATOM 711 N N . ASP A 1 89 ? -15.284 10.032 -5.960 1.00 95.50 89 ASP A N 1
ATOM 712 C CA . ASP A 1 89 ? -16.249 9.910 -4.862 1.00 95.50 89 ASP A CA 1
ATOM 713 C C . ASP A 1 89 ? -15.566 10.177 -3.499 1.00 95.50 89 ASP A C 1
ATOM 715 O O . ASP A 1 89 ? -16.226 10.579 -2.539 1.00 95.50 89 ASP A O 1
ATOM 719 N N . TYR A 1 90 ? -14.237 10.001 -3.416 1.00 95.00 90 TYR A N 1
ATOM 720 C CA . TYR A 1 90 ? -13.439 10.186 -2.194 1.00 95.00 90 TYR A CA 1
ATOM 721 C C . TYR A 1 90 ? -12.182 11.074 -2.366 1.00 95.00 90 TYR A C 1
ATOM 723 O O . TYR A 1 90 ? -11.110 10.721 -1.864 1.00 95.00 90 TYR A O 1
ATOM 731 N N . PRO A 1 91 ? -12.266 12.257 -3.010 1.00 94.88 91 PRO A N 1
ATOM 732 C CA . PRO A 1 91 ? -11.097 13.094 -3.317 1.00 94.88 91 PRO A CA 1
ATOM 733 C C . PRO A 1 91 ? -10.330 13.576 -2.073 1.00 94.88 91 PRO A C 1
ATOM 735 O O . PRO A 1 91 ? -9.138 13.881 -2.145 1.00 94.88 91 PRO A O 1
ATOM 738 N N . GLN A 1 92 ? -10.996 13.647 -0.919 1.00 95.12 92 GLN A N 1
ATOM 739 C CA . GLN A 1 92 ? -10.408 14.025 0.366 1.00 95.12 92 GLN A CA 1
ATOM 740 C C . GLN A 1 92 ? -9.489 12.951 0.957 1.00 95.12 92 GLN A C 1
ATOM 742 O O . GLN A 1 92 ? -8.679 13.261 1.831 1.00 95.12 92 GLN A O 1
ATOM 747 N N . LEU A 1 93 ? -9.624 11.698 0.516 1.00 97.12 93 LEU A N 1
ATOM 748 C CA . LEU A 1 93 ? -8.800 10.602 1.002 1.00 97.12 93 LEU A CA 1
ATOM 749 C C . LEU A 1 93 ? -7.485 10.556 0.227 1.00 97.12 93 LEU A C 1
ATOM 751 O O . LEU A 1 93 ? -7.437 10.691 -0.999 1.00 97.12 93 LEU A O 1
ATOM 755 N N . ILE A 1 94 ? -6.404 10.366 0.968 1.00 97.81 94 ILE A N 1
ATOM 756 C CA . ILE A 1 94 ? -5.077 10.085 0.449 1.00 97.81 94 ILE A CA 1
ATOM 757 C C . ILE A 1 94 ? -5.026 8.598 0.117 1.00 97.81 94 ILE A C 1
ATOM 759 O O . ILE A 1 94 ? -5.235 7.749 0.984 1.00 97.81 94 ILE A O 1
ATOM 763 N N . ARG A 1 95 ? -4.749 8.281 -1.148 1.00 98.19 95 ARG A N 1
ATOM 764 C CA . ARG A 1 95 ? -4.577 6.902 -1.612 1.00 98.19 95 ARG A CA 1
ATOM 765 C C . ARG A 1 95 ? -3.154 6.463 -1.310 1.00 98.19 95 ARG A C 1
ATOM 767 O O . ARG A 1 95 ? -2.229 7.057 -1.852 1.00 98.19 95 ARG A O 1
ATOM 774 N N . HIS A 1 96 ? -2.953 5.446 -0.476 1.00 98.44 96 HIS A N 1
ATOM 775 C CA . HIS A 1 96 ? -1.600 4.965 -0.190 1.00 98.44 96 HIS A CA 1
ATOM 776 C C . HIS A 1 96 ? -0.979 4.299 -1.419 1.00 98.44 96 HIS A C 1
ATOM 778 O O . HIS A 1 96 ? -1.672 3.624 -2.181 1.00 98.44 96 HIS A O 1
ATOM 784 N N . GLY A 1 97 ? 0.322 4.509 -1.618 1.00 98.12 97 GLY A N 1
ATOM 785 C CA . GLY A 1 97 ? 1.073 4.041 -2.781 1.00 98.12 97 GLY A CA 1
ATOM 786 C C . GLY A 1 97 ? 2.279 3.181 -2.403 1.00 98.12 97 GLY A C 1
ATOM 787 O O . GLY A 1 97 ? 2.302 2.529 -1.358 1.00 98.12 97 GLY A O 1
ATOM 788 N N . GLY A 1 98 ? 3.299 3.192 -3.265 1.00 98.31 98 GLY A N 1
ATOM 789 C CA . GLY A 1 98 ? 4.454 2.296 -3.162 1.00 98.31 98 GLY A CA 1
ATOM 790 C C . GLY A 1 98 ? 5.239 2.404 -1.854 1.00 98.31 98 GLY A C 1
ATOM 791 O O . GLY A 1 98 ? 5.643 1.380 -1.316 1.00 98.31 98 GLY A O 1
ATOM 792 N N . ASN A 1 99 ? 5.429 3.608 -1.303 1.00 98.44 99 ASN A N 1
ATOM 793 C CA . ASN A 1 99 ? 6.199 3.777 -0.063 1.00 98.44 99 ASN A CA 1
ATOM 794 C C . ASN A 1 99 ? 5.493 3.122 1.133 1.00 98.44 99 ASN A C 1
ATOM 796 O O . ASN A 1 99 ? 6.132 2.458 1.944 1.00 98.44 99 ASN A O 1
ATOM 800 N N . GLN A 1 100 ? 4.167 3.266 1.217 1.00 98.44 100 GLN A N 1
ATOM 801 C CA . GLN A 1 100 ? 3.364 2.645 2.272 1.00 98.44 100 GLN A CA 1
ATOM 802 C C . GLN A 1 100 ? 3.306 1.122 2.118 1.00 98.44 100 GLN A C 1
ATOM 804 O O . GLN A 1 100 ? 3.433 0.404 3.109 1.00 98.44 100 GLN A O 1
ATOM 809 N N . PHE A 1 101 ? 3.164 0.633 0.881 1.00 98.69 101 PHE A N 1
ATOM 810 C CA . PHE A 1 101 ? 3.297 -0.790 0.565 1.00 98.69 101 PHE A CA 1
ATOM 811 C C . PHE A 1 101 ? 4.647 -1.338 1.044 1.00 98.69 101 PHE A C 1
ATOM 813 O O . PHE A 1 101 ? 4.699 -2.343 1.752 1.00 98.69 101 PHE A O 1
ATOM 820 N N . LEU A 1 102 ? 5.740 -0.656 0.688 1.00 98.56 102 LEU A N 1
ATOM 821 C CA . LEU A 1 102 ? 7.093 -1.091 1.010 1.00 98.56 102 LEU A CA 1
ATOM 822 C C . LEU A 1 102 ? 7.327 -1.106 2.519 1.00 98.56 102 LEU A C 1
ATOM 824 O O . LEU A 1 102 ? 7.898 -2.067 3.025 1.00 98.56 102 LEU A O 1
ATOM 828 N N . ALA A 1 103 ? 6.849 -0.085 3.232 1.00 98.31 103 ALA A N 1
ATOM 829 C CA . ALA A 1 103 ? 6.947 -0.006 4.683 1.00 98.31 103 ALA A CA 1
ATOM 830 C C . ALA A 1 103 ? 6.264 -1.203 5.363 1.00 98.31 103 ALA A C 1
ATOM 832 O O . ALA A 1 103 ? 6.887 -1.864 6.191 1.00 98.31 103 ALA A O 1
ATOM 833 N N . LEU A 1 104 ? 5.026 -1.532 4.973 1.00 98.12 104 LEU A N 1
ATOM 834 C CA . LEU A 1 104 ? 4.308 -2.701 5.500 1.00 98.12 104 LEU A CA 1
ATOM 835 C C . LEU A 1 104 ? 5.015 -4.015 5.162 1.00 98.12 104 LEU A C 1
ATOM 837 O O . LEU A 1 104 ? 5.127 -4.897 6.011 1.00 98.12 104 LEU A O 1
ATOM 841 N N . TRP A 1 105 ? 5.503 -4.151 3.929 1.00 98.50 105 TRP A N 1
ATOM 842 C CA . TRP A 1 105 ? 6.187 -5.365 3.499 1.00 98.50 105 TRP A CA 1
ATOM 843 C C . TRP A 1 105 ? 7.521 -5.575 4.223 1.00 98.50 105 TRP A C 1
ATOM 845 O O . TRP A 1 105 ? 7.875 -6.695 4.590 1.00 98.50 105 TRP A O 1
ATOM 855 N N . GLU A 1 106 ? 8.290 -4.510 4.440 1.00 98.12 106 GLU A N 1
ATOM 856 C CA . GLU A 1 106 ? 9.551 -4.585 5.177 1.00 98.12 106 GLU A CA 1
ATOM 857 C C . GLU A 1 106 ? 9.341 -4.821 6.666 1.00 98.12 106 GLU A C 1
ATOM 859 O O . GLU A 1 106 ? 10.069 -5.631 7.239 1.00 98.12 106 GLU A O 1
ATOM 864 N N . ASP A 1 107 ? 8.322 -4.199 7.258 1.00 97.94 107 ASP A N 1
ATOM 865 C CA . ASP A 1 107 ? 7.900 -4.473 8.629 1.00 97.94 107 ASP A CA 1
ATOM 866 C C . ASP A 1 107 ? 7.514 -5.949 8.812 1.00 97.94 107 ASP A C 1
ATOM 868 O O . ASP A 1 107 ? 8.024 -6.605 9.718 1.00 97.94 107 ASP A O 1
ATOM 872 N N . TYR A 1 108 ? 6.718 -6.523 7.901 1.00 97.69 108 TYR A N 1
ATOM 873 C CA . TYR A 1 108 ? 6.383 -7.951 7.939 1.00 97.69 108 TYR A CA 1
ATOM 874 C C . TYR A 1 108 ? 7.612 -8.853 7.839 1.00 97.69 108 TYR A C 1
ATOM 876 O O . TYR A 1 108 ? 7.790 -9.748 8.663 1.00 97.69 108 TYR A O 1
ATOM 884 N N . LYS A 1 109 ? 8.515 -8.593 6.887 1.00 97.44 109 LYS A N 1
ATOM 885 C CA . LYS A 1 109 ? 9.750 -9.384 6.749 1.00 97.44 109 LYS A CA 1
ATOM 886 C C . LYS A 1 109 ? 10.645 -9.330 7.990 1.00 97.44 109 LYS A C 1
ATOM 888 O O . LYS A 1 109 ? 11.412 -10.263 8.211 1.00 97.44 109 LYS A O 1
ATOM 893 N N . GLN A 1 110 ? 10.608 -8.236 8.747 1.00 96.88 110 GLN A N 1
ATOM 894 C CA . GLN A 1 110 ? 11.436 -8.054 9.941 1.00 96.88 110 GLN A CA 1
ATOM 895 C C . GLN A 1 110 ? 10.776 -8.619 11.201 1.00 96.88 110 GLN A C 1
ATOM 897 O O . GLN A 1 110 ? 11.462 -9.221 12.024 1.00 96.88 110 GLN A O 1
ATOM 902 N N . ASN A 1 111 ? 9.464 -8.428 11.346 1.00 95.50 111 ASN A N 1
ATOM 903 C CA . ASN A 1 111 ? 8.747 -8.653 12.601 1.00 95.50 111 ASN A CA 1
ATOM 904 C C . ASN A 1 111 ? 7.800 -9.862 12.574 1.00 95.50 111 ASN A C 1
ATOM 906 O O . ASN A 1 111 ? 7.362 -10.293 13.643 1.00 95.50 111 ASN A O 1
ATOM 910 N N . GLY A 1 112 ? 7.494 -10.423 11.399 1.00 94.06 112 GLY A N 1
ATOM 911 C CA . GLY A 1 112 ? 6.614 -11.584 11.235 1.00 94.06 112 GLY A CA 1
ATOM 912 C C . GLY A 1 112 ? 5.268 -11.388 11.935 1.00 94.06 112 GLY A C 1
ATOM 913 O O . GLY A 1 112 ? 4.552 -10.423 11.659 1.00 94.06 112 GLY A O 1
ATOM 914 N N . ASP A 1 113 ? 4.967 -12.266 12.892 1.00 92.75 113 ASP A N 1
ATOM 915 C CA . ASP A 1 113 ? 3.744 -12.262 13.713 1.00 92.75 113 ASP A CA 1
ATOM 916 C C . ASP A 1 113 ? 3.536 -10.975 14.531 1.00 92.75 113 ASP A C 1
ATOM 918 O O . ASP A 1 113 ? 2.416 -10.664 14.929 1.00 92.75 113 ASP A O 1
ATOM 922 N N . ASN A 1 114 ? 4.598 -10.194 14.756 1.00 92.75 114 ASN A N 1
ATOM 923 C CA . ASN A 1 114 ? 4.541 -8.911 15.467 1.00 92.75 114 ASN A CA 1
ATOM 924 C C . ASN A 1 114 ? 4.463 -7.699 14.520 1.00 92.75 114 ASN A C 1
ATOM 926 O O . ASN A 1 114 ? 4.695 -6.564 14.940 1.00 92.75 114 ASN A O 1
ATOM 930 N N . SER A 1 115 ? 4.200 -7.924 13.234 1.00 95.88 115 SER A N 1
ATOM 931 C CA . SER A 1 115 ? 4.080 -6.858 12.238 1.00 95.88 115 SER A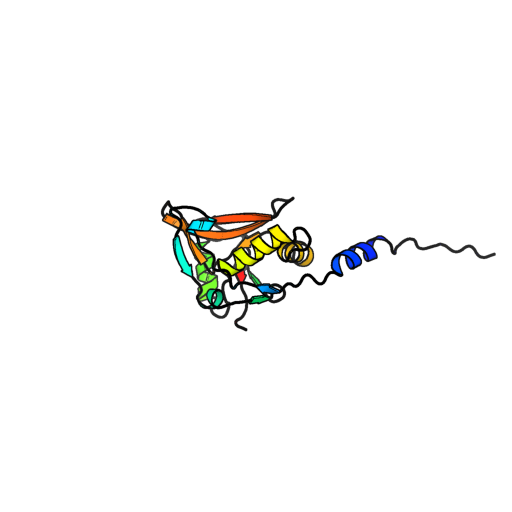 CA 1
ATOM 932 C C . SER A 1 115 ? 2.727 -6.152 12.277 1.00 95.88 115 SER A C 1
ATOM 934 O O . SER A 1 115 ? 1.722 -6.659 12.786 1.00 95.88 115 SER A O 1
ATOM 936 N N . VAL A 1 116 ? 2.678 -4.973 11.663 1.00 96.31 116 VAL A N 1
ATOM 937 C CA . VAL A 1 116 ? 1.449 -4.206 11.454 1.00 96.31 116 VAL A CA 1
ATOM 938 C C . VAL A 1 116 ? 0.452 -4.983 10.595 1.00 96.31 116 VAL A C 1
ATOM 940 O O . VAL A 1 116 ? -0.738 -4.959 10.898 1.00 96.31 116 VAL A O 1
ATOM 943 N N . LEU A 1 117 ? 0.905 -5.706 9.563 1.00 95.56 117 LEU A N 1
ATOM 944 C CA . LEU A 1 117 ? 0.019 -6.537 8.735 1.00 95.56 117 LEU A CA 1
ATOM 945 C C . LEU A 1 117 ? -0.670 -7.627 9.556 1.00 95.56 117 LEU A C 1
ATOM 947 O O . LEU A 1 117 ? -1.885 -7.795 9.452 1.00 95.56 117 LEU A O 1
ATOM 951 N N . GLU A 1 118 ? 0.079 -8.317 10.414 1.00 96.25 118 GLU A N 1
ATOM 952 C CA . GLU A 1 118 ? -0.481 -9.346 11.291 1.00 96.25 118 GLU A CA 1
ATOM 953 C C . GLU A 1 118 ? -1.447 -8.758 12.315 1.00 96.25 118 GLU A C 1
ATOM 955 O O . GLU A 1 118 ? -2.542 -9.291 12.521 1.00 96.25 118 GLU A O 1
ATOM 960 N N . HIS A 1 119 ? -1.129 -7.587 12.866 1.00 94.94 119 HIS A N 1
ATOM 961 C CA . HIS A 1 119 ? -2.063 -6.872 13.724 1.00 94.94 119 HIS A CA 1
ATOM 962 C C . HIS A 1 119 ? -3.371 -6.525 12.993 1.00 94.94 119 HIS A C 1
ATOM 964 O O . HIS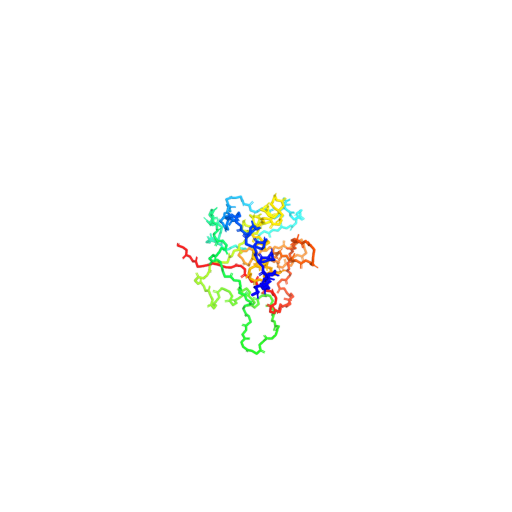 A 1 119 ? -4.456 -6.785 13.518 1.00 94.94 119 HIS A O 1
ATOM 970 N N . LEU A 1 120 ? -3.302 -5.976 11.776 1.00 94.62 120 LEU A N 1
ATOM 971 C CA . LEU A 1 120 ? -4.480 -5.652 10.959 1.00 94.62 120 LEU A CA 1
ATOM 972 C C . LEU A 1 120 ? -5.296 -6.906 10.610 1.00 94.62 120 LEU A C 1
ATOM 974 O O . LEU A 1 120 ? -6.530 -6.871 10.641 1.00 94.62 120 LEU A O 1
ATOM 978 N N . ARG A 1 121 ? -4.633 -8.031 10.328 1.00 95.44 121 ARG A N 1
ATOM 979 C CA . ARG A 1 121 ? -5.292 -9.317 10.070 1.00 95.44 121 ARG A CA 1
ATOM 980 C C . ARG A 1 121 ? -6.090 -9.787 11.277 1.00 95.44 121 ARG A C 1
ATOM 982 O O . ARG A 1 121 ? -7.276 -10.086 11.151 1.00 95.44 121 ARG A O 1
ATOM 989 N N . LEU A 1 122 ? -5.445 -9.831 12.441 1.00 94.88 122 LEU A N 1
ATOM 990 C CA . LEU A 1 122 ? -6.015 -10.381 13.669 1.00 94.88 122 LEU A CA 1
ATOM 991 C C . LEU A 1 122 ? -7.109 -9.489 14.264 1.00 94.88 122 LEU A C 1
ATOM 993 O O . LEU A 1 122 ? -8.069 -10.004 14.833 1.00 94.88 122 LEU A O 1
ATOM 997 N N . THR A 1 123 ? -6.984 -8.167 14.129 1.00 93.12 123 THR A N 1
ATOM 998 C CA . THR A 1 123 ? -7.914 -7.212 14.756 1.00 93.12 123 THR A CA 1
ATOM 999 C C . THR A 1 123 ? -9.023 -6.726 13.827 1.00 93.12 123 THR A C 1
ATOM 1001 O O . THR A 1 123 ? -10.119 -6.433 14.299 1.00 93.12 123 THR A O 1
ATOM 1004 N N . GLN A 1 124 ? -8.775 -6.653 12.514 1.00 91.62 124 GLN A N 1
ATOM 1005 C CA . GLN A 1 124 ? -9.718 -6.095 11.532 1.00 91.62 124 GLN A CA 1
ATOM 1006 C C . GLN A 1 124 ? -10.116 -7.092 10.430 1.00 91.62 124 GLN A C 1
ATOM 1008 O O . GLN A 1 124 ? -10.885 -6.751 9.523 1.00 91.62 124 GLN A O 1
ATOM 1013 N N . GLY A 1 125 ? -9.596 -8.324 10.472 1.00 92.94 125 GLY A N 1
ATOM 1014 C CA . GLY A 1 125 ? -9.874 -9.349 9.463 1.00 92.94 125 GLY A CA 1
ATOM 1015 C C . GLY A 1 125 ? -9.358 -8.976 8.071 1.00 92.94 125 GLY A C 1
ATOM 1016 O O . GLY A 1 125 ? -9.944 -9.386 7.070 1.00 92.94 125 GLY A O 1
ATOM 1017 N N . ILE A 1 126 ? -8.319 -8.140 7.987 1.00 93.75 126 ILE A N 1
ATOM 1018 C CA . ILE A 1 126 ? -7.721 -7.725 6.715 1.00 93.75 126 ILE A CA 1
ATOM 1019 C C . ILE A 1 126 ? -6.852 -8.866 6.192 1.00 93.75 126 ILE A C 1
ATOM 1021 O O . ILE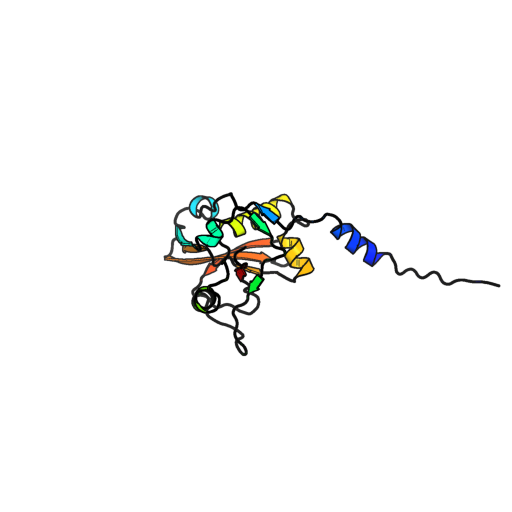 A 1 126 ? -5.816 -9.166 6.769 1.00 93.75 126 ILE A O 1
ATOM 1025 N N . THR A 1 127 ? -7.264 -9.489 5.091 1.00 95.94 127 THR A N 1
ATOM 1026 C CA . THR A 1 127 ? -6.502 -10.558 4.413 1.00 95.94 127 THR A CA 1
ATOM 1027 C C . THR A 1 127 ? -6.041 -10.160 3.014 1.00 95.94 127 THR A C 1
ATOM 1029 O O . THR A 1 127 ? -5.385 -10.938 2.334 1.00 95.94 127 THR A O 1
ATOM 1032 N N . TYR A 1 128 ? -6.426 -8.972 2.558 1.00 96.69 128 TYR A N 1
ATOM 1033 C CA . TYR A 1 128 ? -6.029 -8.401 1.281 1.00 96.69 128 TYR A CA 1
ATOM 1034 C C . TYR A 1 128 ? -6.051 -6.879 1.402 1.00 96.69 128 TYR A C 1
ATOM 1036 O O . TYR A 1 128 ? -7.006 -6.313 1.946 1.00 96.69 128 TYR A O 1
ATOM 1044 N N . VAL A 1 129 ? -5.025 -6.219 0.873 1.00 97.50 129 VAL A N 1
ATOM 1045 C CA . VAL A 1 129 ? -4.968 -4.764 0.758 1.00 97.50 129 VAL A CA 1
ATOM 1046 C C . VAL A 1 129 ? -4.239 -4.337 -0.515 1.00 97.50 129 VAL A C 1
ATOM 1048 O O . VAL A 1 129 ? -3.148 -4.823 -0.795 1.00 97.50 129 VAL A O 1
ATOM 1051 N N . ASP A 1 130 ? -4.825 -3.413 -1.275 1.00 97.56 130 ASP A N 1
ATOM 1052 C CA . ASP A 1 130 ? -4.173 -2.759 -2.416 1.00 97.56 130 ASP A CA 1
ATOM 1053 C C . ASP A 1 130 ? -3.781 -1.304 -2.124 1.00 97.56 130 ASP A C 1
ATOM 1055 O O . ASP A 1 130 ? -4.299 -0.659 -1.203 1.00 97.56 130 ASP A O 1
ATOM 1059 N N . PHE A 1 131 ? -2.845 -0.801 -2.933 1.00 98.12 131 PHE A N 1
ATOM 1060 C CA . PHE A 1 131 ? -2.218 0.515 -2.796 1.00 98.12 131 PHE A CA 1
ATOM 1061 C C . PHE A 1 131 ? -2.456 1.362 -4.059 1.00 98.12 131 PHE A C 1
ATOM 1063 O O . PHE A 1 131 ? -1.571 1.491 -4.909 1.00 98.12 131 PHE A O 1
ATOM 1070 N N . PRO A 1 132 ? -3.654 1.961 -4.208 1.00 97.25 132 PRO A N 1
ATOM 1071 C CA . PRO A 1 132 ? -4.092 2.629 -5.438 1.00 97.25 132 PRO A CA 1
ATOM 1072 C C . PRO A 1 132 ? -3.496 4.035 -5.621 1.00 97.25 132 PRO A C 1
ATOM 1074 O O . PRO A 1 132 ? -3.841 4.753 -6.564 1.00 97.25 132 PRO A O 1
ATOM 1077 N N . GLY A 1 133 ? -2.637 4.461 -4.695 1.00 97.88 133 GLY A N 1
ATOM 1078 C CA . GLY A 1 133 ? -1.856 5.690 -4.769 1.00 97.88 133 GLY A CA 1
ATOM 1079 C C . GLY A 1 133 ? -0.622 5.581 -5.655 1.00 97.88 133 GLY A C 1
ATOM 1080 O O . GLY A 1 133 ? 0.057 6.584 -5.838 1.00 97.88 133 GLY A O 1
ATOM 1081 N N . LEU A 1 134 ? -0.316 4.400 -6.193 1.00 98.38 134 LEU A N 1
ATOM 1082 C CA . LEU A 1 134 ? 0.719 4.195 -7.201 1.00 98.38 134 LEU A CA 1
ATOM 1083 C C . LEU A 1 134 ? 0.177 3.272 -8.294 1.00 98.38 134 LEU A C 1
ATOM 1085 O O . LEU A 1 134 ? -0.136 2.114 -8.028 1.00 98.38 134 LEU A O 1
ATOM 1089 N N . ILE A 1 135 ? 0.085 3.783 -9.519 1.00 98.31 135 ILE A N 1
ATOM 1090 C CA . ILE A 1 135 ? -0.270 2.998 -10.701 1.00 98.31 135 ILE A CA 1
ATOM 1091 C C . ILE A 1 135 ? 1.008 2.666 -11.453 1.00 98.31 135 ILE A C 1
ATOM 1093 O O . ILE A 1 135 ? 1.758 3.557 -11.863 1.00 98.31 135 ILE A O 1
ATOM 1097 N N . LEU A 1 136 ? 1.233 1.376 -11.650 1.00 98.12 136 LEU A N 1
ATOM 1098 C CA . LEU A 1 136 ? 2.375 0.833 -12.360 1.00 98.12 136 LEU A CA 1
ATOM 1099 C C . LEU A 1 136 ? 1.994 0.471 -13.795 1.00 98.12 136 LEU A C 1
ATOM 1101 O O . LEU A 1 136 ? 0.860 0.090 -14.075 1.00 98.12 136 LEU A O 1
ATOM 1105 N N . GLN A 1 137 ? 2.965 0.569 -14.699 1.00 97.62 137 GLN A N 1
ATOM 1106 C CA . GLN A 1 137 ? 2.926 -0.091 -15.995 1.00 97.62 137 GLN A CA 1
ATOM 1107 C C . GLN A 1 137 ? 3.749 -1.369 -15.929 1.00 97.62 137 GLN A C 1
ATOM 1109 O O . GLN A 1 137 ? 4.958 -1.300 -15.677 1.00 97.62 137 GLN A O 1
ATOM 1114 N N . SER A 1 138 ? 3.131 -2.508 -16.222 1.00 94.94 138 SER A N 1
ATOM 1115 C CA . SER A 1 138 ? 3.868 -3.749 -16.453 1.00 94.94 138 SER A CA 1
ATOM 1116 C C . SER A 1 138 ? 4.641 -3.704 -17.780 1.00 94.94 138 SER A C 1
ATOM 1118 O O . SER A 1 138 ? 4.290 -2.946 -18.691 1.00 94.94 138 SER A O 1
ATOM 1120 N N . PRO A 1 139 ? 5.670 -4.554 -17.964 1.00 94.44 139 PRO A N 1
ATOM 1121 C CA . PRO A 1 139 ? 6.424 -4.635 -19.220 1.00 94.44 139 PRO A CA 1
ATOM 1122 C C . PRO A 1 139 ? 5.566 -4.899 -20.473 1.00 94.44 139 PRO A C 1
ATOM 1124 O O . PRO A 1 139 ? 5.999 -4.599 -21.584 1.00 94.44 139 PRO A O 1
ATOM 1127 N N . PHE A 1 140 ? 4.354 -5.437 -20.299 1.00 91.06 140 PHE A N 1
ATOM 1128 C CA . PHE A 1 140 ? 3.389 -5.716 -21.368 1.00 91.06 140 PHE A CA 1
ATOM 1129 C C . PHE A 1 140 ? 2.368 -4.584 -21.589 1.00 91.06 140 PHE A C 1
ATOM 1131 O O . PHE A 1 140 ? 1.468 -4.721 -22.413 1.00 91.06 140 PHE A O 1
ATOM 1138 N N . GLY A 1 141 ? 2.504 -3.462 -20.875 1.00 92.38 141 GLY A N 1
ATOM 1139 C CA . GLY A 1 141 ? 1.651 -2.279 -21.015 1.00 92.38 141 GLY A CA 1
ATOM 1140 C C . GLY A 1 141 ? 0.385 -2.282 -20.153 1.00 92.38 141 GLY A C 1
ATOM 1141 O O . GLY A 1 141 ? -0.393 -1.332 -20.246 1.00 92.38 141 GLY A O 1
ATOM 1142 N N . GLY A 1 142 ? 0.180 -3.304 -19.317 1.00 94.12 142 GLY A N 1
ATOM 1143 C CA . GLY A 1 142 ? -0.918 -3.354 -18.350 1.00 94.12 142 GLY A CA 1
ATOM 1144 C C . GLY A 1 142 ? -0.771 -2.283 -17.270 1.00 94.12 142 GLY A C 1
ATOM 1145 O O . GLY A 1 142 ? 0.341 -1.854 -16.968 1.00 94.12 142 GLY A O 1
ATOM 1146 N N . ARG A 1 143 ? -1.907 -1.824 -16.734 1.00 97.19 143 ARG A N 1
ATOM 1147 C CA . ARG A 1 143 ? -1.974 -0.903 -15.596 1.00 97.19 143 ARG A CA 1
ATOM 1148 C C . ARG A 1 143 ? -2.269 -1.705 -14.342 1.00 97.19 143 ARG A C 1
ATOM 1150 O O . ARG A 1 143 ? -3.300 -2.373 -14.277 1.00 97.19 143 ARG A O 1
ATOM 1157 N N . ASP A 1 144 ? -1.378 -1.619 -13.372 1.00 97.06 144 ASP A N 1
ATOM 1158 C CA . ASP A 1 144 ? -1.363 -2.502 -12.215 1.00 97.06 144 ASP A CA 1
ATOM 1159 C C . ASP A 1 144 ? -1.229 -1.692 -10.919 1.00 97.06 144 ASP A C 1
ATOM 1161 O O . ASP A 1 144 ? -0.645 -0.604 -10.906 1.00 97.06 144 ASP A O 1
ATOM 1165 N N . VAL A 1 145 ? -1.763 -2.224 -9.822 1.00 97.38 145 VAL A N 1
ATOM 1166 C CA . VAL A 1 145 ? -1.558 -1.703 -8.458 1.00 97.38 145 VAL A CA 1
ATOM 1167 C C . VAL A 1 145 ? -0.837 -2.739 -7.615 1.00 97.38 145 VAL A C 1
ATOM 1169 O O . VAL A 1 145 ? -1.024 -3.933 -7.823 1.00 97.38 145 VAL A O 1
ATOM 1172 N N . LEU A 1 146 ? -0.037 -2.293 -6.650 1.00 98.25 146 LEU A N 1
ATOM 1173 C CA . LEU A 1 146 ? 0.577 -3.191 -5.671 1.00 98.25 146 LEU A CA 1
ATOM 1174 C C . LEU A 1 146 ? -0.480 -3.698 -4.690 1.00 98.25 146 LEU A C 1
ATOM 1176 O O . LEU A 1 146 ? -1.391 -2.950 -4.315 1.00 98.25 146 LEU A O 1
ATOM 1180 N N . CYS A 1 147 ? -0.330 -4.936 -4.231 1.00 97.81 147 CYS A N 1
ATOM 1181 C CA . CYS A 1 147 ? -1.155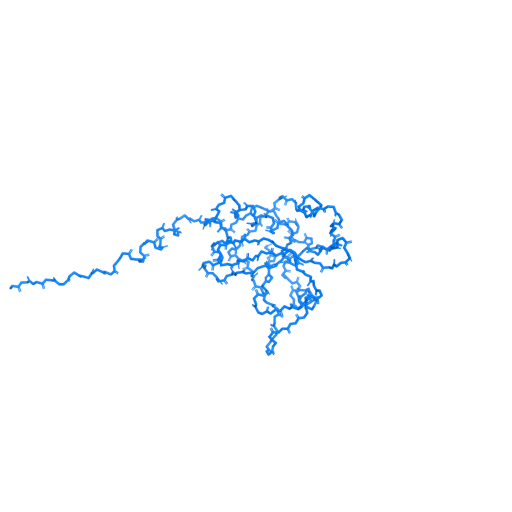 -5.490 -3.169 1.00 97.81 147 CYS A CA 1
ATOM 1182 C C . CYS A 1 147 ? -0.377 -6.415 -2.232 1.00 97.81 147 CYS A C 1
ATOM 1184 O O . CYS A 1 147 ? 0.686 -6.941 -2.563 1.00 97.81 147 CYS A O 1
ATOM 1186 N N . LEU A 1 148 ? -0.929 -6.584 -1.035 1.00 98.38 148 LEU A N 1
ATOM 1187 C CA . LEU A 1 148 ? -0.511 -7.559 -0.038 1.00 98.38 148 LEU A CA 1
ATOM 1188 C C . LEU A 1 148 ? -1.700 -8.467 0.255 1.00 98.38 148 LEU A C 1
ATOM 1190 O O . LEU A 1 148 ? -2.817 -7.975 0.436 1.00 98.38 148 LEU A O 1
ATOM 1194 N N . TYR A 1 149 ? -1.475 -9.774 0.312 1.00 97.75 149 TYR A N 1
ATOM 1195 C CA . TYR A 1 149 ? -2.530 -10.746 0.580 1.00 97.75 149 TYR A CA 1
ATOM 1196 C C . TYR A 1 149 ? -2.043 -11.891 1.463 1.00 97.75 149 TYR A C 1
ATOM 1198 O O . TYR A 1 149 ? -0.876 -12.270 1.434 1.00 97.75 149 TYR A O 1
ATOM 1206 N N . TRP A 1 150 ? -2.964 -12.428 2.254 1.00 97.44 150 TRP A N 1
ATOM 1207 C CA . TRP A 1 150 ? -2.762 -13.591 3.107 1.00 97.44 150 TRP A CA 1
ATOM 1208 C C . TRP A 1 150 ? -3.248 -14.844 2.380 1.00 97.44 150 TRP A C 1
ATOM 1210 O O . TRP A 1 150 ? -4.415 -14.905 1.981 1.00 97.44 150 TRP A O 1
ATOM 1220 N N . ASP A 1 151 ? -2.386 -15.845 2.216 1.00 95.31 151 ASP A N 1
ATOM 1221 C CA . ASP A 1 151 ? -2.730 -17.097 1.519 1.00 95.31 151 ASP A CA 1
ATOM 1222 C C . ASP A 1 151 ? -3.322 -18.183 2.436 1.00 95.31 151 ASP A C 1
ATOM 1224 O O . ASP A 1 151 ? -3.789 -19.217 1.958 1.00 95.31 151 ASP A O 1
ATOM 1228 N N . GLY A 1 152 ? -3.338 -17.940 3.747 1.00 94.81 152 GLY A N 1
ATOM 1229 C CA . GLY A 1 152 ? -3.717 -18.917 4.768 1.00 94.81 152 GLY A CA 1
ATOM 1230 C C . GLY A 1 152 ? -2.610 -19.173 5.787 1.00 94.81 152 GLY A C 1
ATOM 1231 O O . GLY A 1 152 ? -2.932 -19.544 6.914 1.00 94.81 152 GLY A O 1
ATOM 1232 N N . ASP A 1 153 ? -1.359 -18.909 5.417 1.00 95.25 153 ASP A N 1
ATOM 1233 C CA . ASP A 1 153 ? -0.169 -19.238 6.205 1.00 95.25 153 ASP A CA 1
ATOM 1234 C C . ASP A 1 153 ? 0.830 -18.074 6.283 1.00 95.25 153 ASP A C 1
ATOM 1236 O O . ASP A 1 153 ? 1.428 -17.845 7.330 1.00 95.25 153 ASP A O 1
ATOM 1240 N N . HIS A 1 154 ? 0.987 -17.303 5.202 1.00 96.50 154 HIS A N 1
ATOM 1241 C CA . HIS A 1 154 ? 1.911 -16.173 5.144 1.00 96.50 154 HIS A CA 1
ATOM 1242 C C . HIS A 1 154 ? 1.332 -14.986 4.364 1.00 96.50 154 HIS A C 1
ATOM 1244 O O . HIS A 1 154 ? 0.435 -15.123 3.523 1.00 96.50 154 HIS A O 1
ATOM 1250 N N . TRP A 1 155 ? 1.879 -13.795 4.627 1.00 98.12 155 TRP A N 1
ATOM 1251 C CA . TRP A 1 155 ? 1.657 -12.644 3.759 1.00 98.12 155 TRP A CA 1
ATOM 1252 C C . TRP A 1 155 ? 2.558 -12.727 2.539 1.00 98.12 155 TRP A C 1
ATOM 1254 O O . TRP A 1 155 ? 3.766 -12.952 2.637 1.00 98.12 155 TRP A O 1
ATOM 1264 N N . HIS A 1 156 ? 1.963 -12.425 1.398 1.00 98.00 156 HIS A N 1
ATOM 1265 C CA . HIS A 1 156 ? 2.639 -12.264 0.126 1.00 98.00 156 HIS A CA 1
ATOM 1266 C C . HIS A 1 156 ? 2.376 -10.875 -0.417 1.00 98.00 156 HIS A C 1
ATOM 1268 O O . HIS A 1 156 ? 1.399 -10.213 -0.058 1.00 98.00 156 HIS A O 1
ATOM 1274 N N . TRP A 1 157 ? 3.246 -10.452 -1.321 1.00 98.00 157 TRP A N 1
ATOM 1275 C CA . TRP A 1 157 ? 2.984 -9.312 -2.176 1.00 98.00 157 TRP A CA 1
ATOM 1276 C C . TRP A 1 157 ? 2.691 -9.787 -3.593 1.00 98.00 157 TRP A C 1
ATOM 1278 O O . TRP A 1 157 ? 3.196 -10.822 -4.029 1.00 98.00 157 TRP A O 1
ATOM 1288 N N . ASP A 1 158 ? 1.901 -9.001 -4.309 1.00 96.94 158 ASP A N 1
ATOM 1289 C CA . ASP A 1 158 ? 1.722 -9.136 -5.748 1.00 96.94 158 ASP A CA 1
ATOM 1290 C C . ASP A 1 158 ? 1.426 -7.763 -6.360 1.00 96.94 158 ASP A C 1
ATOM 1292 O O . ASP A 1 158 ? 1.452 -6.719 -5.695 1.00 96.94 158 ASP A O 1
ATOM 1296 N N . TYR A 1 159 ? 1.130 -7.773 -7.647 1.00 94.69 159 TYR A N 1
ATOM 1297 C CA . TYR A 1 159 ? 0.462 -6.701 -8.346 1.00 94.69 159 TYR A CA 1
ATOM 1298 C C . TYR A 1 159 ? -0.836 -7.226 -8.951 1.00 94.69 159 TYR A C 1
ATOM 1300 O O . TYR A 1 159 ? -0.944 -8.387 -9.339 1.00 94.69 159 TYR A O 1
ATOM 1308 N N . TYR A 1 160 ? -1.836 -6.358 -9.056 1.00 93.75 160 TYR A N 1
ATOM 1309 C CA . TYR A 1 160 ? -3.121 -6.732 -9.623 1.00 93.75 160 TYR A CA 1
ATOM 1310 C C . TYR A 1 160 ? -3.518 -5.812 -10.767 1.00 93.75 160 TYR A C 1
ATOM 1312 O O . TYR A 1 160 ? -3.486 -4.583 -10.648 1.00 93.75 160 TYR A O 1
ATOM 1320 N N . TRP A 1 161 ? -3.926 -6.436 -11.870 1.00 93.88 161 TRP A N 1
ATOM 1321 C CA . TRP A 1 161 ? -4.308 -5.745 -13.090 1.00 93.88 161 TRP A CA 1
ATOM 1322 C C . TRP A 1 161 ? -5.623 -4.992 -12.904 1.00 93.88 161 TRP A C 1
ATOM 1324 O O . TRP A 1 161 ? -6.652 -5.574 -12.559 1.00 93.88 161 TRP A O 1
ATOM 1334 N N . LEU A 1 162 ? -5.622 -3.689 -13.187 1.00 93.38 162 LEU A N 1
ATOM 1335 C CA . LEU A 1 162 ? -6.820 -2.850 -13.085 1.00 93.38 162 LEU A CA 1
ATOM 1336 C C . LEU A 1 162 ? -7.897 -3.201 -14.124 1.00 93.38 162 LEU A C 1
ATOM 1338 O O . LEU A 1 162 ? -9.056 -2.825 -13.949 1.00 93.38 162 LEU A O 1
ATOM 1342 N N . GLY A 1 163 ? -7.537 -3.932 -15.186 1.00 89.44 163 GLY A N 1
ATOM 1343 C CA . GLY A 1 163 ? -8.497 -4.486 -16.145 1.00 89.44 163 GLY A CA 1
ATOM 1344 C C . GLY A 1 163 ? -9.260 -5.707 -15.622 1.00 89.44 163 GLY A C 1
ATOM 1345 O O . GLY A 1 163 ? -10.321 -6.033 -16.155 1.00 89.44 163 GLY A O 1
ATOM 1346 N N . SER A 1 164 ? -8.768 -6.353 -14.562 1.00 88.44 164 SER A N 1
ATOM 1347 C CA . SER A 1 164 ? -9.521 -7.366 -13.823 1.00 88.44 164 SER A CA 1
ATOM 1348 C C . SER A 1 164 ? -10.610 -6.699 -12.991 1.00 88.44 164 SER A C 1
ATOM 1350 O O . SER A 1 164 ? -10.515 -5.520 -12.636 1.00 88.44 164 SER A O 1
ATOM 1352 N N . GLY A 1 165 ? -11.651 -7.445 -12.639 1.00 87.88 165 GLY A N 1
ATOM 1353 C CA . GLY A 1 165 ? -12.584 -6.966 -11.631 1.00 87.88 165 GLY A CA 1
ATOM 1354 C C . GLY A 1 165 ? -12.289 -7.493 -10.234 1.00 87.88 165 GLY A C 1
ATOM 1355 O O . GLY A 1 165 ? -11.413 -8.335 -10.011 1.00 87.88 165 GLY A O 1
ATOM 1356 N N . TRP A 1 166 ? -13.010 -6.892 -9.302 1.00 87.94 166 TRP A N 1
ATOM 1357 C CA . TRP A 1 166 ? -12.719 -6.838 -7.883 1.00 87.94 166 TRP A CA 1
ATOM 1358 C C . TRP A 1 166 ? -14.001 -7.105 -7.102 1.00 87.94 166 TRP A C 1
ATOM 1360 O O . TRP A 1 166 ? -15.065 -6.611 -7.474 1.00 87.94 166 TRP A O 1
ATOM 1370 N N . ASP A 1 167 ? -13.884 -7.878 -6.024 1.00 87.25 167 ASP A N 1
ATOM 1371 C CA . ASP A 1 167 ? -14.977 -8.208 -5.108 1.00 87.25 167 ASP A CA 1
ATOM 1372 C C . ASP A 1 167 ? -14.796 -7.507 -3.744 1.00 87.25 167 ASP A C 1
ATOM 1374 O O . ASP A 1 167 ? -13.881 -6.702 -3.539 1.00 87.25 167 ASP A O 1
ATOM 1378 N N . GLY A 1 168 ? -15.659 -7.833 -2.779 1.00 82.69 168 GLY A N 1
ATOM 1379 C CA . GLY A 1 168 ? -15.639 -7.242 -1.436 1.00 82.69 168 GLY A CA 1
ATOM 1380 C C . GLY A 1 168 ? -14.397 -7.547 -0.588 1.00 82.69 168 GLY A C 1
ATOM 1381 O O . GLY A 1 168 ? -14.244 -6.966 0.490 1.00 82.69 168 GLY A O 1
ATOM 1382 N N . ARG A 1 169 ? -13.494 -8.425 -1.040 1.00 83.50 169 ARG A N 1
ATOM 1383 C CA . ARG A 1 169 ? -12.200 -8.674 -0.381 1.00 83.50 169 ARG A CA 1
ATOM 1384 C C . ARG A 1 169 ? -11.141 -7.665 -0.807 1.00 83.50 169 ARG A C 1
ATOM 1386 O O . ARG A 1 169 ? -10.221 -7.398 -0.039 1.00 83.50 169 ARG A O 1
ATOM 1393 N N . GLY A 1 170 ? -11.288 -7.072 -1.988 1.00 85.00 170 GLY A N 1
ATOM 1394 C CA . GLY A 1 170 ? -10.380 -6.064 -2.512 1.00 85.00 170 GLY A CA 1
ATOM 1395 C C . GLY A 1 170 ? -10.492 -4.747 -1.755 1.00 85.00 170 GLY A C 1
ATOM 1396 O O . GLY A 1 170 ? -11.239 -3.866 -2.176 1.00 85.00 170 GLY A O 1
ATOM 1397 N N . ARG A 1 171 ? -9.759 -4.584 -0.652 1.00 93.94 171 ARG A N 1
ATOM 1398 C CA . ARG A 1 171 ? -9.766 -3.357 0.158 1.00 93.94 171 ARG A CA 1
ATOM 1399 C C . ARG A 1 171 ? -8.590 -2.446 -0.196 1.00 93.94 171 ARG A C 1
ATOM 1401 O O . ARG A 1 171 ? -7.443 -2.864 -0.147 1.00 93.94 171 ARG A O 1
ATOM 1408 N N . SER A 1 172 ? -8.866 -1.185 -0.502 1.00 96.62 172 SER A N 1
ATOM 1409 C CA . SER A 1 172 ? -7.843 -0.167 -0.753 1.00 96.62 172 SER A CA 1
ATOM 1410 C C . SER A 1 172 ? -7.406 0.521 0.523 1.00 96.62 172 SER A C 1
ATOM 1412 O O . SER A 1 172 ? -8.252 0.993 1.284 1.00 96.62 172 SER A O 1
ATOM 1414 N N . SER A 1 173 ? -6.094 0.636 0.722 1.00 97.62 173 SER A N 1
ATOM 1415 C CA . SER A 1 173 ? -5.527 1.397 1.831 1.00 97.62 173 SER A CA 1
ATOM 1416 C C . SER A 1 173 ? -5.580 2.897 1.548 1.00 97.62 173 SER A C 1
ATOM 1418 O O . SER A 1 173 ? -4.990 3.386 0.579 1.00 97.62 173 SER A O 1
ATOM 1420 N N . VAL A 1 174 ? -6.281 3.634 2.406 1.00 97.62 174 VAL A N 1
ATOM 1421 C CA . VAL A 1 174 ? -6.413 5.091 2.317 1.00 97.62 174 VAL A CA 1
ATOM 1422 C C . VAL A 1 174 ? -6.375 5.731 3.705 1.00 97.62 174 VAL A C 1
ATOM 1424 O O . VAL A 1 174 ? -6.585 5.066 4.719 1.00 97.62 174 VAL A O 1
ATOM 1427 N N . SER A 1 175 ? -6.137 7.035 3.774 1.00 96.06 175 SER A N 1
ATOM 1428 C CA . SER A 1 175 ? -6.239 7.809 5.016 1.00 96.06 175 SER A CA 1
ATOM 1429 C C . SER A 1 175 ? -6.782 9.209 4.749 1.00 96.06 175 SER A C 1
ATOM 1431 O O . SER A 1 175 ? -6.769 9.693 3.619 1.00 96.06 175 SER A O 1
ATOM 1433 N N . SER A 1 176 ? -7.306 9.869 5.779 1.00 92.88 176 SER A N 1
ATOM 1434 C CA . SER A 1 176 ? -7.597 11.301 5.687 1.00 92.88 176 SER A CA 1
ATOM 1435 C C . SER A 1 176 ? -6.289 12.089 5.664 1.00 92.88 176 SER A C 1
ATOM 1437 O O . SER A 1 176 ? -5.319 11.687 6.305 1.00 92.88 176 SER A O 1
ATOM 1439 N N . ALA A 1 177 ? -6.278 13.237 4.987 1.00 78.69 177 ALA A N 1
ATOM 1440 C CA . ALA A 1 177 ? -5.200 14.200 5.174 1.00 78.69 177 ALA A CA 1
ATOM 1441 C C . ALA A 1 177 ? -5.122 14.602 6.658 1.00 78.69 177 ALA A C 1
ATOM 1443 O O . ALA A 1 177 ? -6.129 15.002 7.247 1.00 78.69 177 ALA A O 1
ATOM 1444 N N . SER A 1 178 ? -3.944 14.413 7.250 1.00 59.25 178 SER A N 1
ATOM 1445 C CA . SER A 1 178 ? -3.606 14.804 8.623 1.00 59.25 178 SER A CA 1
ATOM 1446 C C . SER A 1 178 ? -3.291 16.286 8.738 1.00 59.25 178 SER A C 1
ATOM 1448 O O . SER A 1 178 ? -2.626 16.792 7.805 1.00 59.25 178 SER A O 1
#

Foldseek 3Di:
DDDDDDDPDDPPVVVVVVVPPPPLQLKWFLQDDDDCCVPVHPQKDWDAAQVLQVPDRMDRNVQKFWDQLDDPPDFKDFLVVVLVCCCPVPVQKRQHARSVVVRQVVQCVVPPCSGSVVVCCVPVVQFKEWRSRTWMQGNVRFTWTKMWGHPPDGIDIDIDGRRDMDGSNYITIIHGDD

pLDDT: mean 87.88, std 17.78, range [35.44, 98.69]